Protein AF-A0A2N7QG23-F1 (afdb_monomer_lite)

Foldseek 3Di:
DVVVVVVVVVVLVVCPDPVSLVVQLVVLLVLLLVLLVVVLVVDPCSVVVNVVSLVSRDDPVSNVVSVVSNVDDPCVPVVVVVVVVVVVVVVVVVD

Organism: NCBI:txid1295609

Secondary structure (DSSP, 8-state):
-HHHHHHHHHHHHHT-SHHHHHHHHHHHHHHHHHHHHHHHTT-TTHHHHHHHHHTT--SHHHHHHHHHHHHS-TTHHHHHHHHHHHHHHHHHH--

pLDDT: mean 88.45, std 12.12, range [47.22, 97.75]

Structure (mmCIF, N/CA/C/O backbone):
data_AF-A0A2N7QG23-F1
#
_entry.id   AF-A0A2N7QG23-F1
#
loop_
_atom_site.group_PDB
_atom_site.id
_atom_site.type_symbol
_atom_site.label_atom_id
_atom_site.label_alt_id
_atom_site.label_comp_id
_atom_site.label_asym_id
_atom_site.label_entity_id
_atom_site.label_seq_id
_atom_site.pdbx_PDB_ins_code
_atom_site.Cartn_x
_atom_site.Cartn_y
_atom_site.Cartn_z
_atom_site.occupancy
_atom_site.B_iso_or_equiv
_atom_site.auth_seq_id
_atom_site.auth_comp_id
_atom_site.auth_asym_id
_atom_site.auth_atom_id
_atom_site.pdbx_PDB_model_num
ATOM 1 N N . ILE A 1 1 ? -28.584 -4.855 7.132 1.00 76.38 1 ILE A N 1
ATOM 2 C CA . ILE A 1 1 ? -27.957 -3.956 6.126 1.00 76.38 1 ILE A CA 1
ATOM 3 C C . ILE A 1 1 ? -27.492 -2.626 6.726 1.00 76.38 1 ILE A C 1
ATOM 5 O O . ILE A 1 1 ? -26.297 -2.501 6.919 1.00 76.38 1 ILE A O 1
ATOM 9 N N . LYS A 1 2 ? -28.345 -1.632 7.050 1.00 91.00 2 LYS A N 1
ATOM 10 C CA . LYS A 1 2 ? -27.843 -0.311 7.516 1.00 91.00 2 LYS A CA 1
ATOM 11 C C . LYS A 1 2 ? -26.997 -0.396 8.798 1.00 91.00 2 LYS A C 1
ATOM 13 O O . LYS A 1 2 ? -25.926 0.191 8.856 1.00 91.00 2 LYS A O 1
ATOM 18 N N . GLU A 1 3 ? -27.471 -1.133 9.797 1.00 91.94 3 GLU A N 1
ATOM 19 C CA . GLU A 1 3 ? -26.782 -1.305 11.089 1.00 91.94 3 GLU A CA 1
ATOM 20 C C . GLU A 1 3 ? -25.489 -2.119 10.955 1.00 91.94 3 GLU A C 1
ATOM 22 O O . GLU A 1 3 ? -24.463 -1.767 11.519 1.00 91.94 3 GLU A O 1
ATOM 27 N N . GLU A 1 4 ? -25.520 -3.160 10.129 1.00 93.94 4 GLU A N 1
ATOM 28 C CA . GLU A 1 4 ? -24.376 -4.024 9.827 1.00 93.94 4 GLU A CA 1
ATOM 29 C C . GLU A 1 4 ? -23.241 -3.271 9.118 1.00 93.94 4 GLU A C 1
ATOM 31 O O . GLU A 1 4 ? -22.081 -3.391 9.500 1.00 93.94 4 GLU A O 1
ATOM 36 N N . VAL A 1 5 ? -23.569 -2.427 8.133 1.00 93.44 5 VAL A N 1
ATOM 37 C CA . VAL A 1 5 ? -22.580 -1.582 7.443 1.00 93.44 5 VAL A CA 1
ATOM 38 C C . VAL A 1 5 ? -21.951 -0.570 8.401 1.00 93.44 5 VAL A C 1
ATOM 40 O O . VAL A 1 5 ? -20.751 -0.322 8.321 1.00 93.44 5 VAL A O 1
ATOM 43 N N . LEU A 1 6 ? -22.737 0.005 9.318 1.00 94.94 6 LEU A N 1
ATOM 44 C CA . LEU A 1 6 ? -22.211 0.918 10.335 1.00 94.94 6 LEU A CA 1
ATOM 45 C C . LEU A 1 6 ? -21.261 0.197 11.298 1.00 94.94 6 LEU A C 1
ATOM 47 O O . LEU A 1 6 ? -20.187 0.723 11.576 1.00 94.94 6 LEU A O 1
ATOM 51 N N . ALA A 1 7 ? -21.604 -1.017 11.733 1.00 93.62 7 ALA A N 1
ATOM 52 C CA . ALA A 1 7 ? -20.738 -1.826 12.587 1.00 93.62 7 ALA A CA 1
ATOM 53 C C . ALA A 1 7 ? -19.403 -2.168 11.898 1.00 93.62 7 ALA A C 1
ATOM 55 O O . ALA A 1 7 ? -18.340 -1.959 12.481 1.00 93.62 7 ALA A O 1
ATOM 56 N N . LEU A 1 8 ? -19.443 -2.605 10.633 1.00 93.06 8 LEU A N 1
ATOM 57 C CA . LEU A 1 8 ? -18.240 -2.870 9.830 1.00 93.06 8 LEU A CA 1
ATOM 58 C C . LEU A 1 8 ? -17.393 -1.610 9.624 1.00 93.06 8 LEU A C 1
ATOM 60 O O . LEU A 1 8 ? -16.165 -1.659 9.668 1.00 93.06 8 LEU A O 1
ATOM 64 N N . TRP A 1 9 ? -18.039 -0.463 9.409 1.00 93.44 9 TRP A N 1
ATOM 65 C CA . TRP A 1 9 ? -17.337 0.808 9.282 1.00 93.44 9 TRP A CA 1
ATOM 66 C C . TRP A 1 9 ? -16.628 1.189 10.585 1.00 93.44 9 TRP A C 1
ATOM 68 O O . TRP A 1 9 ? -15.457 1.563 10.553 1.00 93.44 9 TRP A O 1
ATOM 78 N N . GLU A 1 10 ? -17.292 1.063 11.735 1.00 94.62 10 GLU A N 1
ATOM 79 C CA . GLU A 1 10 ? -16.675 1.319 13.040 1.00 94.62 10 GLU A CA 1
ATOM 80 C C . GLU A 1 10 ? -15.508 0.365 13.312 1.00 94.62 10 GLU A C 1
ATOM 82 O O . GLU A 1 10 ? -14.443 0.795 13.762 1.00 94.62 10 GLU A O 1
ATOM 87 N N . GLU A 1 11 ? -15.673 -0.919 13.001 1.00 92.19 11 GLU A N 1
ATOM 88 C CA . GLU A 1 11 ? -14.625 -1.933 13.097 1.00 92.19 11 GLU A CA 1
ATOM 89 C C . GLU A 1 11 ? -13.397 -1.554 12.256 1.00 92.19 11 GLU A C 1
ATOM 91 O O . GLU A 1 11 ? -12.283 -1.468 12.789 1.00 92.19 11 GLU A O 1
ATOM 96 N N . TYR A 1 12 ? -13.614 -1.226 10.977 1.00 93.50 12 TYR A N 1
ATOM 97 C CA . TYR A 1 12 ? -12.565 -0.779 10.064 1.00 93.50 12 TYR A CA 1
ATOM 98 C C . TYR A 1 12 ? -11.850 0.469 10.590 1.00 93.50 12 TYR A C 1
ATOM 100 O O . TYR A 1 12 ? -10.622 0.516 10.636 1.00 93.50 12 TYR A O 1
ATOM 108 N N . ARG A 1 13 ? -12.605 1.477 11.046 1.00 93.19 13 ARG A N 1
ATOM 109 C CA . ARG A 1 13 ? -12.054 2.742 11.564 1.00 93.19 13 ARG A CA 1
ATOM 110 C C . ARG A 1 13 ? -11.231 2.560 12.832 1.00 93.19 13 ARG A C 1
ATOM 112 O O . ARG A 1 13 ? -10.291 3.323 13.050 1.00 93.19 13 ARG A O 1
ATOM 119 N N . ASN A 1 14 ? -11.580 1.579 13.658 1.00 93.25 14 ASN A N 1
ATOM 120 C CA . ASN A 1 14 ? -10.879 1.299 14.902 1.00 93.25 14 ASN A CA 1
ATOM 121 C C . ASN A 1 14 ? -9.549 0.558 14.692 1.00 93.25 14 ASN A C 1
ATOM 123 O O . ASN A 1 14 ? -8.698 0.629 15.579 1.00 93.25 14 ASN A O 1
ATOM 127 N N . LEU A 1 15 ? -9.356 -0.142 13.563 1.00 90.88 15 LEU A N 1
ATOM 128 C CA . LEU A 1 15 ? -8.115 -0.861 13.216 1.00 90.88 15 LEU A CA 1
ATOM 129 C C . LEU A 1 15 ? -7.602 -1.802 14.326 1.00 90.88 15 LEU A C 1
ATOM 131 O O . LEU A 1 15 ? -6.395 -2.008 14.486 1.00 90.88 15 LEU A O 1
ATOM 135 N N . LYS A 1 16 ? -8.507 -2.360 15.139 1.00 90.06 16 LYS A N 1
ATOM 136 C CA . LYS A 1 16 ? -8.133 -3.197 16.292 1.00 90.06 16 LYS A CA 1
ATOM 137 C C . LYS A 1 16 ? -7.930 -4.655 15.907 1.00 90.06 16 LYS A C 1
ATOM 139 O O . LYS A 1 16 ? -6.962 -5.267 16.362 1.00 90.06 16 LYS A O 1
ATOM 144 N N . ASN A 1 17 ? -8.827 -5.196 15.091 1.00 93.06 17 ASN A N 1
ATOM 145 C CA . ASN A 1 17 ? -8.771 -6.582 14.650 1.00 93.06 17 ASN A CA 1
ATOM 146 C C . ASN A 1 17 ? -7.804 -6.771 13.475 1.00 93.06 17 ASN A C 1
ATOM 148 O O . ASN A 1 17 ? -7.237 -5.815 12.937 1.00 93.06 17 ASN A O 1
ATOM 152 N N . LEU A 1 18 ? -7.553 -8.033 13.137 1.00 94.75 18 LEU A N 1
ATOM 153 C CA . LEU A 1 18 ? -6.650 -8.383 12.050 1.00 94.75 18 LEU A CA 1
ATOM 154 C C . LEU A 1 18 ? -7.293 -8.057 10.699 1.00 94.75 18 LEU A C 1
ATOM 156 O O . LEU A 1 18 ? -6.635 -7.505 9.825 1.00 94.75 18 LEU A O 1
ATOM 160 N N . GLU A 1 19 ? -8.584 -8.331 10.564 1.00 94.62 19 GLU A N 1
ATOM 161 C CA . GLU A 1 19 ? -9.377 -8.136 9.358 1.00 94.62 19 GLU A CA 1
ATOM 162 C C . GLU A 1 19 ? -9.380 -6.665 8.924 1.00 94.62 19 GLU A C 1
ATOM 164 O O . GLU A 1 19 ? -9.034 -6.381 7.779 1.00 94.62 19 GLU A O 1
ATOM 169 N N . ALA A 1 20 ? -9.637 -5.709 9.829 1.00 95.19 20 ALA A N 1
ATOM 170 C CA . ALA A 1 20 ? -9.573 -4.285 9.489 1.00 95.19 20 ALA A CA 1
ATOM 171 C C . ALA A 1 20 ? -8.171 -3.848 9.059 1.00 95.19 20 ALA A C 1
ATOM 173 O O . ALA A 1 20 ? -8.039 -3.042 8.141 1.00 95.19 20 ALA A O 1
ATOM 174 N N . LYS A 1 21 ? -7.118 -4.373 9.700 1.00 95.94 21 LYS A N 1
ATOM 175 C CA . LYS A 1 21 ? -5.729 -4.061 9.325 1.00 95.94 21 LYS A CA 1
ATOM 176 C C . LYS A 1 21 ? -5.388 -4.610 7.944 1.00 95.94 21 LYS A C 1
ATOM 178 O O . LYS A 1 21 ? -4.751 -3.911 7.167 1.00 95.94 21 LYS A O 1
ATOM 183 N N . LEU A 1 22 ? -5.835 -5.825 7.633 1.00 96.38 22 LEU A N 1
ATOM 184 C CA . LEU A 1 22 ? -5.634 -6.441 6.322 1.00 96.38 22 LEU A CA 1
ATOM 185 C C . LEU A 1 22 ? -6.380 -5.683 5.222 1.00 96.38 22 LEU A C 1
ATOM 187 O O . LEU A 1 22 ? -5.795 -5.428 4.174 1.00 96.38 22 LEU A O 1
ATOM 191 N N . VAL A 1 23 ? -7.630 -5.278 5.463 1.00 95.94 23 VAL A N 1
ATOM 192 C CA . VAL A 1 23 ? -8.396 -4.458 4.509 1.00 95.94 23 VAL A CA 1
ATOM 193 C C . VAL A 1 23 ? -7.735 -3.092 4.325 1.00 95.94 23 VAL A C 1
ATOM 195 O O . VAL A 1 23 ? -7.566 -2.642 3.197 1.00 95.94 23 VAL A O 1
ATOM 198 N N . HIS A 1 24 ? -7.277 -2.460 5.409 1.00 96.69 24 HIS A N 1
ATOM 199 C CA . HIS A 1 24 ? -6.546 -1.196 5.323 1.00 96.69 24 HIS A CA 1
ATOM 200 C C . HIS A 1 24 ? -5.271 -1.323 4.492 1.00 96.69 24 HIS A C 1
ATOM 202 O O . HIS A 1 24 ? -5.009 -0.500 3.620 1.00 96.69 24 HIS A O 1
ATOM 208 N N . ASP A 1 25 ? -4.481 -2.363 4.745 1.00 97.62 25 ASP A N 1
ATOM 209 C CA . ASP A 1 25 ? -3.271 -2.623 3.979 1.00 97.62 25 ASP A CA 1
ATOM 210 C C . ASP A 1 25 ? -3.585 -2.902 2.508 1.00 97.62 25 ASP A C 1
ATOM 212 O O . ASP A 1 25 ? -2.858 -2.415 1.645 1.00 97.62 25 ASP A O 1
ATOM 216 N N . ALA A 1 26 ? -4.671 -3.622 2.209 1.00 97.44 26 ALA A N 1
ATOM 217 C CA . ALA A 1 26 ? -5.115 -3.875 0.841 1.00 97.44 26 ALA A CA 1
ATOM 218 C C . ALA A 1 26 ? -5.428 -2.571 0.086 1.00 97.44 26 ALA A C 1
ATOM 220 O O . ALA A 1 26 ? -4.941 -2.405 -1.032 1.00 97.44 26 ALA A O 1
ATOM 221 N N . ASP A 1 27 ? -6.129 -1.617 0.712 1.00 96.69 27 ASP A N 1
ATOM 222 C CA . ASP A 1 27 ? -6.396 -0.295 0.120 1.00 96.69 27 ASP A CA 1
ATOM 223 C C . ASP A 1 27 ? -5.092 0.461 -0.197 1.00 96.69 27 ASP A C 1
ATOM 225 O O . ASP A 1 27 ? -4.945 1.104 -1.239 1.00 96.69 27 ASP A O 1
ATOM 229 N N . ILE A 1 28 ? -4.110 0.390 0.709 1.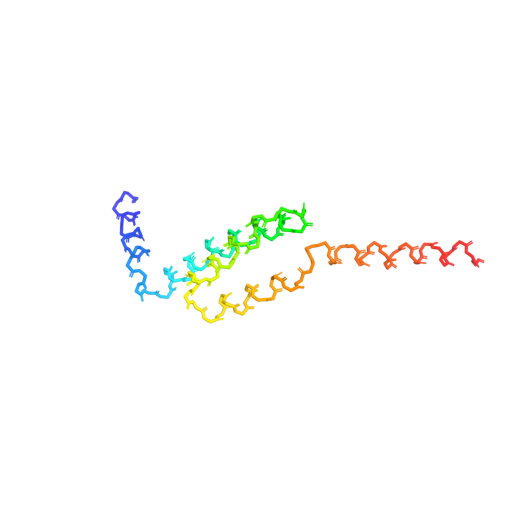00 97.50 28 ILE A N 1
ATOM 230 C CA . ILE A 1 28 ? -2.808 1.036 0.510 1.00 97.50 28 ILE A CA 1
ATOM 231 C C . ILE A 1 28 ? -2.005 0.337 -0.591 1.00 97.50 28 ILE A C 1
ATOM 233 O O . ILE A 1 28 ? -1.340 1.011 -1.380 1.00 97.50 28 ILE A O 1
ATOM 237 N N . ILE A 1 29 ? -2.051 -0.994 -0.658 1.00 97.75 29 ILE A N 1
ATOM 238 C CA . ILE A 1 29 ? -1.390 -1.777 -1.706 1.00 97.75 29 ILE A CA 1
ATOM 239 C C . ILE A 1 29 ? -1.975 -1.429 -3.078 1.00 97.75 29 ILE A C 1
ATOM 241 O O . ILE A 1 29 ? -1.197 -1.200 -4.004 1.00 97.75 29 ILE A O 1
ATOM 245 N N . ASP A 1 30 ? -3.301 -1.333 -3.200 1.00 97.56 30 ASP A N 1
ATOM 246 C CA . ASP A 1 30 ? -3.975 -0.947 -4.447 1.00 97.56 30 ASP A CA 1
ATOM 247 C C . ASP A 1 30 ? -3.503 0.432 -4.936 1.00 97.56 30 ASP A C 1
ATOM 249 O O . ASP A 1 30 ? -3.030 0.579 -6.068 1.00 97.56 30 ASP A O 1
ATOM 253 N N . LEU A 1 31 ? -3.476 1.422 -4.036 1.00 97.19 31 LEU A N 1
ATOM 254 C CA . LEU A 1 31 ? -2.933 2.749 -4.335 1.00 97.19 31 LEU A CA 1
ATOM 255 C C . LEU A 1 31 ? -1.466 2.684 -4.794 1.00 97.19 31 LEU A C 1
ATOM 257 O O . LEU A 1 31 ? -1.067 3.379 -5.730 1.00 97.19 31 LEU A O 1
ATOM 261 N N . ILE A 1 32 ? -0.636 1.869 -4.140 1.00 96.75 32 ILE A N 1
ATOM 262 C CA . ILE A 1 32 ? 0.781 1.737 -4.500 1.00 96.75 32 ILE A CA 1
ATOM 263 C C . ILE A 1 32 ? 0.950 1.115 -5.888 1.00 96.75 32 ILE A C 1
ATOM 265 O O . ILE A 1 32 ? 1.846 1.541 -6.615 1.00 96.75 32 ILE A O 1
ATOM 269 N N . ILE A 1 33 ? 0.112 0.151 -6.276 1.00 95.12 33 ILE A N 1
ATOM 270 C CA . ILE A 1 33 ? 0.152 -0.457 -7.613 1.00 95.12 33 ILE A CA 1
ATOM 271 C C . ILE A 1 33 ? -0.153 0.598 -8.682 1.00 95.12 33 ILE A C 1
ATOM 273 O O . ILE A 1 33 ? 0.626 0.742 -9.626 1.00 95.12 33 ILE A O 1
ATOM 277 N N . GLN A 1 34 ? -1.205 1.396 -8.490 1.00 94.94 34 GLN A N 1
ATOM 278 C CA . GLN A 1 34 ? -1.559 2.492 -9.402 1.00 94.94 34 GLN A CA 1
ATOM 279 C C . GLN A 1 34 ? -0.427 3.524 -9.513 1.00 94.94 34 GLN A C 1
ATOM 281 O O . GLN A 1 34 ? -0.056 3.961 -10.603 1.00 94.94 34 GLN A O 1
ATOM 286 N N . LEU A 1 35 ? 0.185 3.896 -8.385 1.00 95.69 35 LEU A N 1
ATOM 287 C CA . LEU A 1 35 ? 1.326 4.811 -8.386 1.00 95.69 35 LEU A CA 1
ATOM 288 C C . LEU A 1 35 ? 2.562 4.194 -9.043 1.00 95.69 35 LEU A C 1
ATOM 290 O O . LEU A 1 35 ? 3.336 4.915 -9.670 1.00 95.69 35 LEU A O 1
ATOM 294 N N . LYS A 1 36 ? 2.772 2.883 -8.909 1.00 94.00 36 LYS A N 1
ATOM 295 C CA . LYS A 1 36 ? 3.890 2.204 -9.557 1.00 94.00 36 LYS A CA 1
ATOM 296 C C . LYS A 1 36 ? 3.755 2.270 -11.073 1.00 94.00 36 LYS A C 1
ATOM 298 O O . LYS A 1 36 ? 4.730 2.609 -11.728 1.00 94.00 36 LYS A O 1
ATOM 303 N N . GLU A 1 37 ? 2.566 2.032 -11.611 1.00 92.31 37 GLU A N 1
ATOM 304 C CA . GLU A 1 37 ? 2.305 2.197 -13.044 1.00 92.31 37 GLU A CA 1
ATOM 305 C C . GLU A 1 37 ? 2.646 3.622 -13.503 1.00 92.31 37 GLU A C 1
ATOM 307 O O . GLU A 1 37 ? 3.397 3.812 -14.455 1.00 92.31 37 GLU A O 1
ATOM 312 N N . GLN A 1 38 ? 2.199 4.640 -12.762 1.00 94.06 38 GLN A N 1
ATOM 313 C CA . GLN A 1 38 ? 2.541 6.035 -13.058 1.00 94.06 38 GLN A CA 1
ATOM 314 C C . GLN A 1 38 ? 4.050 6.303 -12.975 1.00 94.06 38 GLN A C 1
ATOM 316 O O . GLN A 1 38 ? 4.593 7.041 -13.797 1.00 94.06 38 GLN A O 1
ATOM 321 N N . LYS A 1 39 ? 4.744 5.710 -11.997 1.00 92.50 39 LYS A N 1
ATOM 322 C CA . LYS A 1 39 ? 6.204 5.802 -11.869 1.00 92.50 39 LYS A CA 1
ATOM 323 C C . LYS A 1 39 ? 6.901 5.161 -13.069 1.00 92.50 39 LYS A C 1
ATOM 325 O O . LYS A 1 39 ? 7.842 5.751 -13.597 1.00 92.50 39 LYS A O 1
ATOM 330 N N . ASP A 1 40 ? 6.443 3.987 -13.489 1.00 88.81 40 ASP A N 1
ATOM 331 C CA . ASP A 1 40 ? 6.982 3.257 -14.637 1.00 88.81 40 ASP A CA 1
ATOM 332 C C . ASP A 1 40 ? 6.737 4.040 -15.948 1.00 88.81 40 ASP A C 1
ATOM 334 O O . ASP A 1 40 ? 7.575 4.009 -16.843 1.00 88.81 40 ASP A O 1
ATOM 338 N N . LEU A 1 41 ? 5.666 4.842 -16.017 1.00 89.81 41 LEU A N 1
ATOM 339 C CA . LEU A 1 41 ? 5.392 5.833 -17.074 1.00 89.81 41 LEU A CA 1
ATOM 340 C C . LEU A 1 41 ? 6.141 7.175 -16.889 1.00 89.81 41 LEU A C 1
ATOM 342 O O . LEU A 1 41 ? 5.778 8.185 -17.494 1.00 89.81 41 LEU A O 1
ATOM 346 N N . ASN A 1 42 ? 7.181 7.210 -16.050 1.00 91.69 42 ASN A N 1
ATOM 347 C CA . ASN A 1 42 ? 8.032 8.371 -15.768 1.00 91.69 42 ASN A CA 1
ATOM 348 C C . ASN A 1 42 ? 7.337 9.577 -15.102 1.00 91.69 42 ASN A C 1
ATOM 350 O O . ASN A 1 42 ? 7.831 10.703 -15.199 1.00 91.69 42 ASN A O 1
ATOM 354 N N . ASN A 1 43 ? 6.245 9.378 -14.357 1.00 93.94 43 ASN A N 1
ATOM 355 C CA . ASN A 1 43 ? 5.665 10.442 -13.535 1.00 93.94 43 ASN A CA 1
ATOM 356 C C . ASN A 1 43 ? 6.582 10.769 -12.328 1.00 93.94 43 ASN A C 1
ATOM 358 O O . ASN A 1 43 ? 6.721 9.943 -11.419 1.00 93.94 43 ASN A O 1
ATOM 362 N N . PRO A 1 44 ? 7.159 11.985 -12.236 1.00 90.38 44 PRO A N 1
ATOM 363 C CA . PRO A 1 44 ? 8.137 12.329 -11.198 1.00 90.38 44 PRO A CA 1
ATOM 364 C C . PRO A 1 44 ? 7.532 12.450 -9.791 1.00 90.38 44 PRO A C 1
ATOM 366 O O . PRO A 1 44 ? 8.255 12.420 -8.794 1.00 90.38 44 PRO A O 1
ATOM 369 N N . TYR A 1 45 ? 6.211 12.609 -9.677 1.00 93.06 45 TYR A N 1
ATOM 370 C CA . TYR A 1 45 ? 5.540 12.721 -8.382 1.00 93.06 45 TYR A CA 1
ATOM 371 C C . TYR A 1 45 ? 5.204 11.359 -7.782 1.00 93.06 45 TYR A C 1
ATOM 373 O O . TYR A 1 45 ? 5.108 11.250 -6.558 1.00 93.06 45 TYR A O 1
ATOM 381 N N . ALA A 1 46 ? 5.052 10.326 -8.613 1.00 94.31 46 ALA A N 1
ATOM 382 C CA . ALA A 1 46 ? 4.601 9.008 -8.182 1.00 94.31 46 ALA A CA 1
ATOM 383 C C . ALA A 1 46 ? 5.506 8.406 -7.097 1.00 94.31 46 ALA A C 1
ATOM 385 O O . ALA A 1 46 ? 5.016 7.901 -6.091 1.00 94.31 46 ALA A O 1
ATOM 386 N N . GLU A 1 47 ? 6.825 8.552 -7.232 1.00 93.56 47 GLU A N 1
ATOM 387 C CA . GLU A 1 47 ? 7.785 8.059 -6.241 1.00 93.56 47 GLU A CA 1
ATOM 388 C C . GLU A 1 47 ? 7.609 8.706 -4.861 1.00 93.56 47 GLU A C 1
ATOM 390 O O . GLU A 1 47 ? 7.621 8.014 -3.843 1.00 93.56 47 GLU A O 1
ATOM 395 N N . LYS A 1 48 ? 7.353 10.020 -4.812 1.00 95.19 48 LYS A N 1
ATOM 396 C CA . LYS A 1 48 ? 7.088 10.717 -3.545 1.00 95.19 48 LYS A CA 1
ATOM 397 C C . LYS A 1 48 ? 5.833 10.161 -2.879 1.00 95.19 48 LYS A C 1
ATOM 399 O O . LYS A 1 48 ? 5.849 9.880 -1.683 1.00 95.19 48 LYS A O 1
ATOM 404 N N . TRP A 1 49 ? 4.765 9.971 -3.651 1.00 96.25 49 TRP A N 1
ATOM 405 C CA . TRP A 1 49 ? 3.507 9.419 -3.147 1.00 96.25 49 TRP A CA 1
ATOM 406 C C . TRP A 1 49 ? 3.653 7.973 -2.662 1.00 96.25 49 TRP A C 1
ATOM 408 O O . TRP A 1 49 ? 3.115 7.645 -1.605 1.00 96.25 49 TRP A O 1
ATOM 418 N N . ILE A 1 50 ? 4.439 7.141 -3.353 1.00 95.94 50 ILE A N 1
ATOM 419 C CA . ILE A 1 50 ? 4.753 5.769 -2.923 1.00 95.94 50 ILE A CA 1
ATOM 420 C C . ILE A 1 50 ? 5.440 5.777 -1.552 1.00 95.94 50 ILE A C 1
ATOM 422 O O . ILE A 1 50 ? 5.049 5.017 -0.664 1.00 95.94 50 ILE A O 1
ATOM 426 N N . GLU A 1 51 ? 6.418 6.660 -1.331 1.00 95.75 51 GLU A N 1
ATOM 427 C CA . 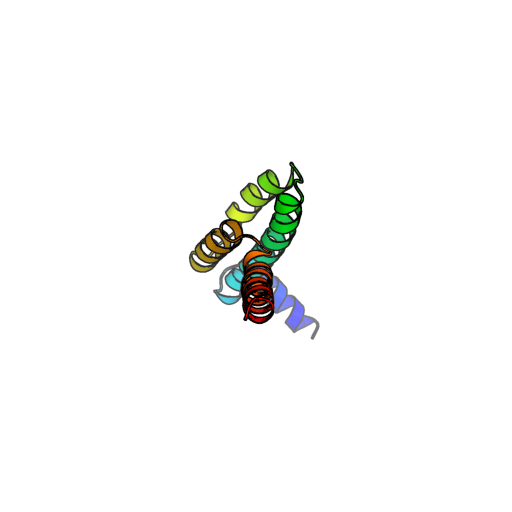GLU A 1 51 ? 7.105 6.759 -0.036 1.00 95.75 51 GLU A CA 1
ATOM 428 C C . GLU A 1 51 ? 6.184 7.218 1.105 1.00 95.75 51 GLU A C 1
ATOM 430 O O . GLU A 1 51 ? 6.366 6.796 2.251 1.00 95.75 51 GLU A O 1
ATOM 435 N N . TYR A 1 52 ? 5.164 8.031 0.821 1.00 96.06 52 TYR A N 1
ATOM 436 C CA . TYR A 1 52 ? 4.132 8.361 1.808 1.00 96.06 52 TYR A CA 1
ATOM 437 C C . TYR A 1 52 ? 3.166 7.197 2.055 1.00 96.06 52 TYR A C 1
ATOM 439 O O . TYR A 1 52 ? 2.851 6.911 3.211 1.00 96.06 52 TYR A O 1
ATOM 447 N N . ALA A 1 53 ? 2.723 6.507 1.003 1.00 96.12 53 ALA A N 1
ATOM 448 C CA . ALA A 1 53 ? 1.788 5.388 1.104 1.00 96.12 53 ALA A CA 1
ATOM 449 C C . ALA A 1 53 ? 2.381 4.218 1.907 1.00 96.12 53 ALA A C 1
ATOM 451 O O . ALA A 1 53 ? 1.731 3.708 2.816 1.00 96.12 53 ALA A O 1
ATOM 452 N N . LYS A 1 54 ? 3.655 3.872 1.677 1.00 96.44 54 LYS A N 1
ATOM 453 C CA . LYS A 1 54 ? 4.363 2.798 2.402 1.00 96.44 54 LYS A CA 1
ATOM 454 C C . LYS A 1 54 ? 4.341 2.957 3.923 1.00 96.44 54 LYS A C 1
ATOM 456 O O . LYS A 1 54 ? 4.314 1.958 4.635 1.00 96.44 54 LYS A O 1
ATOM 461 N N . LYS A 1 55 ? 4.347 4.193 4.434 1.00 96.31 55 LYS A N 1
ATOM 462 C CA . LYS A 1 55 ? 4.327 4.477 5.882 1.00 96.31 55 LYS A CA 1
ATOM 463 C C . LYS A 1 55 ? 2.998 4.118 6.546 1.00 96.31 55 LYS A C 1
ATOM 465 O O . LYS A 1 55 ? 2.949 4.025 7.766 1.00 96.31 55 LYS A O 1
ATOM 470 N N . ARG A 1 56 ? 1.933 3.964 5.755 1.00 95.38 56 ARG A N 1
ATOM 471 C CA . ARG A 1 56 ? 0.578 3.653 6.225 1.00 95.38 56 ARG A CA 1
ATOM 472 C C . ARG A 1 56 ? 0.317 2.150 6.322 1.00 95.38 56 ARG A C 1
ATOM 474 O O . ARG A 1 56 ? -0.681 1.771 6.913 1.00 95.38 56 ARG A O 1
ATOM 481 N N . LEU A 1 57 ? 1.215 1.322 5.782 1.00 96.38 57 LEU A N 1
ATOM 482 C CA . LEU A 1 57 ? 1.137 -0.131 5.910 1.00 96.38 57 LEU A CA 1
ATOM 483 C C . LEU A 1 57 ? 1.337 -0.548 7.368 1.00 96.38 57 LEU A C 1
ATOM 485 O O . LEU A 1 57 ? 2.304 -0.141 8.022 1.00 96.38 57 LEU A O 1
ATOM 489 N N . ILE A 1 58 ? 0.448 -1.403 7.847 1.00 95.69 58 ILE A N 1
ATOM 490 C CA . ILE A 1 58 ? 0.382 -1.855 9.229 1.00 95.69 58 ILE A CA 1
ATOM 491 C C . ILE A 1 58 ? 1.141 -3.172 9.376 1.00 95.69 58 ILE A C 1
ATOM 493 O O . ILE A 1 58 ? 2.077 -3.254 10.175 1.00 95.69 58 ILE A O 1
ATOM 497 N N . THR A 1 59 ? 0.760 -4.192 8.605 1.00 96.38 59 THR A N 1
ATOM 498 C CA . THR A 1 59 ? 1.293 -5.554 8.736 1.00 96.38 59 THR A CA 1
ATOM 499 C C . THR A 1 59 ? 2.666 -5.713 8.084 1.00 96.38 59 THR A C 1
ATOM 501 O O . THR A 1 59 ? 3.038 -5.012 7.136 1.00 96.38 59 THR A O 1
ATOM 504 N N . GLU A 1 60 ? 3.451 -6.661 8.593 1.00 96.31 60 GLU A N 1
ATOM 505 C CA . GLU A 1 60 ? 4.768 -6.973 8.030 1.00 96.31 60 GLU A CA 1
ATOM 506 C C . GLU A 1 60 ? 4.646 -7.707 6.690 1.00 96.31 60 GLU A C 1
ATOM 508 O O . GLU A 1 60 ? 5.473 -7.533 5.792 1.00 96.31 60 GLU A O 1
ATOM 513 N N . GLU A 1 61 ? 3.588 -8.495 6.528 1.00 96.19 61 GLU A N 1
ATOM 514 C CA . GLU A 1 61 ? 3.223 -9.195 5.303 1.00 96.19 61 GLU A CA 1
ATOM 515 C C . GLU A 1 61 ? 2.968 -8.196 4.171 1.00 96.19 61 GLU A C 1
ATOM 517 O O . GLU A 1 61 ? 3.565 -8.321 3.098 1.00 96.19 61 GLU A O 1
ATOM 522 N N . ALA A 1 62 ? 2.175 -7.151 4.429 1.00 96.81 62 ALA A N 1
ATOM 523 C CA . ALA A 1 62 ? 1.894 -6.111 3.447 1.00 96.81 62 ALA A CA 1
ATOM 524 C C . ALA A 1 62 ? 3.158 -5.332 3.052 1.00 96.81 62 ALA A C 1
ATOM 526 O O . ALA A 1 62 ? 3.399 -5.092 1.867 1.00 96.81 62 ALA A O 1
ATOM 527 N N . LYS A 1 63 ? 4.036 -5.006 4.011 1.00 96.88 63 LYS A N 1
ATOM 528 C CA . LYS A 1 63 ? 5.329 -4.352 3.724 1.00 96.88 63 LYS A CA 1
ATOM 529 C C . LYS A 1 63 ? 6.232 -5.219 2.845 1.00 96.88 63 LYS A C 1
ATOM 531 O O . LYS A 1 63 ? 6.850 -4.707 1.907 1.00 96.88 63 LYS A O 1
ATOM 536 N N . LYS A 1 64 ? 6.311 -6.526 3.122 1.00 97.31 64 LYS A N 1
ATOM 537 C CA . LYS A 1 64 ? 7.067 -7.484 2.297 1.00 97.31 64 LYS A CA 1
ATOM 538 C C . LYS A 1 64 ? 6.492 -7.569 0.884 1.00 97.31 64 LYS A C 1
ATOM 540 O O . LYS A 1 64 ? 7.263 -7.524 -0.075 1.00 97.31 64 LYS A O 1
ATOM 545 N N . LEU A 1 65 ? 5.167 -7.635 0.760 1.00 96.25 65 LEU A N 1
ATOM 546 C CA . LEU A 1 65 ? 4.476 -7.681 -0.525 1.00 96.25 65 LEU A CA 1
ATOM 547 C C . LEU A 1 65 ? 4.742 -6.417 -1.349 1.00 96.25 65 LEU A C 1
ATOM 549 O O . LEU A 1 65 ? 5.197 -6.512 -2.485 1.00 96.25 65 LEU A O 1
ATOM 553 N N . VAL A 1 66 ? 4.571 -5.234 -0.759 1.00 96.50 66 VAL A N 1
ATOM 554 C CA . VAL A 1 66 ? 4.854 -3.954 -1.426 1.00 96.50 66 VAL A CA 1
ATOM 555 C C . VAL A 1 66 ? 6.313 -3.848 -1.859 1.00 96.50 66 VAL A C 1
ATOM 557 O O . VAL A 1 66 ? 6.599 -3.393 -2.965 1.00 96.50 66 VAL A O 1
ATOM 560 N N . LYS A 1 67 ? 7.258 -4.310 -1.032 1.00 95.75 67 LYS A N 1
ATOM 561 C CA . LYS A 1 67 ? 8.677 -4.348 -1.407 1.00 95.75 67 LYS A CA 1
ATOM 562 C C . LYS A 1 67 ? 8.920 -5.221 -2.643 1.00 95.75 67 LYS A C 1
ATOM 564 O O . LYS A 1 67 ? 9.743 -4.853 -3.479 1.00 95.75 67 LYS A O 1
ATOM 569 N N . ALA A 1 68 ? 8.227 -6.354 -2.758 1.00 94.38 68 ALA A N 1
ATOM 570 C CA . ALA A 1 68 ? 8.304 -7.210 -3.938 1.00 94.38 68 ALA A CA 1
ATOM 571 C C . ALA A 1 68 ? 7.665 -6.536 -5.162 1.00 94.38 68 ALA A C 1
ATOM 573 O O . ALA A 1 68 ? 8.310 -6.456 -6.204 1.00 94.38 68 ALA A O 1
ATOM 574 N N . ILE A 1 69 ? 6.461 -5.970 -5.014 1.00 92.88 69 ILE A N 1
ATOM 575 C CA . ILE A 1 69 ? 5.744 -5.246 -6.076 1.00 92.88 69 ILE A CA 1
ATOM 576 C C . ILE A 1 69 ? 6.613 -4.131 -6.662 1.00 92.88 69 ILE A C 1
ATOM 578 O O . ILE A 1 69 ? 6.765 -4.044 -7.874 1.00 92.88 69 ILE A O 1
ATOM 582 N N . LEU A 1 70 ? 7.234 -3.304 -5.817 1.00 92.50 70 LEU A N 1
ATOM 583 C CA . LEU A 1 70 ? 8.048 -2.172 -6.271 1.00 92.50 70 LEU A CA 1
ATOM 584 C C . LEU A 1 70 ? 9.359 -2.587 -6.952 1.00 92.50 70 LEU A C 1
ATOM 586 O O . LEU A 1 70 ? 9.907 -1.800 -7.720 1.00 92.50 70 LEU A O 1
ATOM 590 N N . LYS A 1 71 ? 9.872 -3.791 -6.671 1.00 91.38 71 LYS A N 1
ATOM 591 C CA . LYS A 1 71 ? 11.085 -4.327 -7.305 1.00 91.38 71 LYS A CA 1
ATOM 592 C C . LYS A 1 71 ? 10.792 -4.967 -8.664 1.00 91.38 71 LYS A C 1
ATOM 594 O O . LYS A 1 71 ? 11.666 -4.974 -9.525 1.00 91.38 71 LYS A O 1
ATOM 599 N N . THR A 1 72 ? 9.602 -5.529 -8.837 1.00 87.12 72 THR A N 1
ATOM 600 C CA . THR A 1 72 ? 9.206 -6.222 -10.064 1.00 87.12 72 THR A CA 1
ATOM 601 C C . THR A 1 72 ? 8.783 -5.217 -11.130 1.00 87.12 72 THR A C 1
ATOM 603 O O . THR A 1 72 ? 7.975 -4.330 -10.876 1.00 87.12 72 THR A O 1
ATOM 606 N N . GLU A 1 73 ? 9.307 -5.342 -12.344 1.00 80.44 73 GLU A N 1
ATOM 607 C CA . GLU A 1 73 ? 8.802 -4.565 -13.476 1.00 80.44 73 GLU A CA 1
ATOM 608 C C . GLU A 1 73 ? 7.426 -5.098 -13.905 1.00 80.44 73 GLU A C 1
ATOM 610 O O . GLU A 1 73 ? 7.254 -6.306 -14.085 1.00 80.44 73 GLU A O 1
ATOM 615 N N . TRP A 1 74 ? 6.442 -4.208 -14.068 1.00 73.31 74 TRP A N 1
ATOM 616 C CA . TRP A 1 74 ? 5.035 -4.577 -14.266 1.00 73.31 74 TRP A CA 1
ATOM 617 C C . TRP A 1 74 ? 4.783 -5.406 -15.537 1.00 73.31 74 TRP A C 1
ATOM 619 O O . TRP A 1 74 ? 3.895 -6.257 -15.551 1.00 73.31 74 TRP A O 1
ATOM 629 N N . CYS A 1 75 ? 5.580 -5.203 -16.589 1.00 75.06 75 CYS A N 1
ATOM 630 C CA . CYS A 1 75 ? 5.439 -5.896 -17.869 1.00 75.06 75 CYS A CA 1
ATOM 631 C C . CYS A 1 75 ? 6.329 -7.141 -18.013 1.00 75.06 75 CYS A C 1
ATOM 633 O O . CYS A 1 75 ? 6.170 -7.887 -18.980 1.00 75.06 75 CYS A O 1
ATOM 635 N N . SER A 1 76 ? 7.219 -7.407 -17.05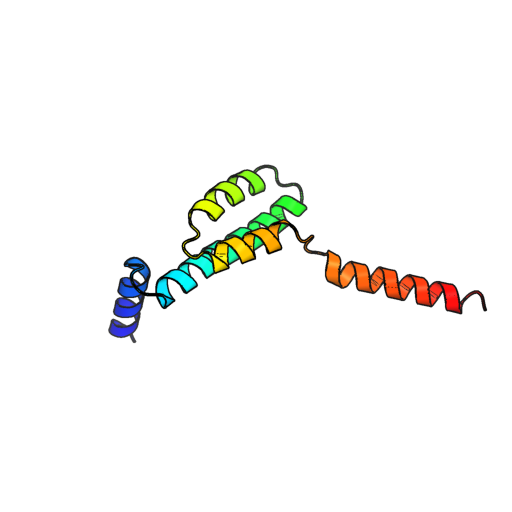1 1.00 79.62 76 SER A N 1
ATOM 636 C CA . SER A 1 76 ? 8.259 -8.438 -17.183 1.00 79.62 76 SER A CA 1
ATOM 637 C C . SER A 1 76 ? 7.703 -9.826 -17.521 1.00 79.62 76 SER A C 1
ATOM 639 O O . SER A 1 76 ? 8.165 -10.462 -18.464 1.00 79.62 76 SER A O 1
ATOM 641 N N . TRP A 1 77 ? 6.654 -10.276 -16.826 1.00 79.19 77 TRP A N 1
ATOM 642 C CA . TRP A 1 77 ? 6.125 -11.637 -16.981 1.00 79.19 77 TRP A CA 1
ATOM 643 C C . TRP A 1 77 ? 5.625 -11.964 -18.399 1.00 79.19 77 TRP A C 1
ATOM 645 O O . TRP A 1 77 ? 5.955 -13.020 -18.943 1.00 79.19 77 TRP A O 1
ATOM 655 N N . TRP A 1 78 ? 4.832 -11.081 -19.014 1.00 79.06 78 TRP A N 1
ATOM 656 C CA . TRP A 1 78 ? 4.285 -11.340 -20.349 1.00 79.06 78 TRP A CA 1
ATOM 657 C C . TRP A 1 78 ? 5.278 -10.958 -21.452 1.00 79.06 78 TRP A C 1
ATOM 659 O O . TRP A 1 78 ? 5.327 -11.625 -22.484 1.00 79.06 78 TRP A O 1
ATOM 669 N N . LEU A 1 79 ? 6.123 -9.948 -21.227 1.00 81.50 79 LEU A N 1
ATOM 670 C CA . LEU A 1 79 ? 7.164 -9.557 -22.175 1.00 81.50 79 LEU A CA 1
ATOM 671 C C . LEU A 1 79 ? 8.214 -10.667 -22.339 1.00 81.50 79 LEU A C 1
ATOM 673 O O . LEU A 1 79 ? 8.589 -11.012 -23.459 1.00 81.50 79 LEU A O 1
ATOM 677 N N . GLU A 1 80 ? 8.608 -11.316 -21.239 1.00 83.19 80 GLU A N 1
ATOM 678 C CA . GLU A 1 80 ? 9.450 -12.514 -21.278 1.00 83.19 80 GLU A CA 1
ATOM 679 C C . GLU A 1 80 ? 8.833 -13.644 -22.112 1.00 83.19 80 GLU A C 1
ATOM 681 O O . GLU A 1 80 ? 9.553 -14.362 -22.807 1.00 83.19 80 GLU A O 1
ATOM 686 N N . TYR A 1 81 ? 7.510 -13.826 -22.045 1.00 83.69 81 TYR A N 1
ATOM 687 C CA . TYR A 1 81 ? 6.813 -14.815 -22.867 1.00 83.69 81 TYR A CA 1
ATOM 688 C C . TYR A 1 81 ? 6.913 -14.474 -24.358 1.00 83.69 81 TYR A C 1
ATOM 690 O O . TYR A 1 81 ? 7.183 -15.369 -25.162 1.00 83.69 81 TYR A O 1
ATOM 698 N N . PHE A 1 82 ? 6.748 -13.201 -24.733 1.00 81.69 82 PHE A N 1
ATOM 699 C CA . PHE A 1 82 ? 6.919 -12.776 -26.124 1.00 81.69 82 PHE A CA 1
ATOM 700 C C . PHE A 1 82 ? 8.344 -13.019 -26.618 1.00 81.69 82 PHE A C 1
ATOM 702 O O . PHE A 1 82 ? 8.500 -13.699 -27.629 1.00 81.69 82 PHE A O 1
ATOM 709 N N . PHE A 1 83 ? 9.374 -12.584 -25.883 1.00 81.62 83 PHE A N 1
ATOM 710 C CA . PHE A 1 83 ? 10.766 -12.813 -26.290 1.00 81.62 83 PHE A CA 1
ATOM 711 C C . PHE A 1 83 ? 11.090 -14.305 -26.456 1.00 81.62 83 PHE A C 1
ATOM 713 O O . PHE A 1 83 ? 11.623 -14.714 -27.487 1.00 81.62 83 PHE A O 1
ATOM 720 N N . LYS A 1 84 ? 10.672 -15.150 -25.504 1.00 78.50 84 LYS A N 1
ATOM 721 C CA . LYS A 1 84 ? 10.893 -16.608 -25.563 1.00 78.50 84 LYS A CA 1
ATOM 722 C C . LYS A 1 84 ? 10.215 -17.280 -26.763 1.00 78.50 84 LYS A C 1
ATOM 724 O O . LYS A 1 84 ? 10.688 -18.318 -27.228 1.00 78.50 84 LYS A O 1
ATOM 729 N N . ASN A 1 85 ? 9.088 -16.753 -27.239 1.00 77.06 85 ASN A N 1
ATOM 730 C CA . ASN A 1 85 ? 8.362 -17.330 -28.373 1.00 77.06 85 ASN A CA 1
ATOM 731 C C . ASN A 1 85 ? 8.821 -16.778 -29.723 1.00 77.06 85 ASN A C 1
ATOM 733 O O . ASN A 1 85 ? 8.803 -17.522 -30.705 1.00 77.06 85 ASN A O 1
ATOM 737 N N . ASP A 1 86 ? 9.277 -15.529 -29.769 1.00 74.62 86 ASP A N 1
ATOM 738 C CA . ASP A 1 86 ? 9.819 -14.917 -30.983 1.00 74.62 86 ASP A CA 1
ATOM 739 C C . ASP A 1 86 ? 11.163 -15.564 -31.380 1.00 74.62 86 ASP A C 1
ATOM 741 O O . ASP A 1 86 ? 11.391 -15.912 -32.543 1.00 74.62 86 ASP A O 1
ATOM 745 N N . GLU A 1 87 ? 12.006 -15.890 -30.391 1.00 65.12 87 GLU A N 1
ATOM 746 C CA . GLU A 1 87 ? 13.241 -16.665 -30.591 1.00 65.12 87 GLU A CA 1
ATOM 747 C C . GLU A 1 87 ? 12.970 -18.064 -31.176 1.00 65.12 87 GLU A C 1
ATOM 749 O O . GLU A 1 87 ? 13.640 -18.497 -32.119 1.00 65.12 87 GLU A O 1
ATOM 754 N N . LYS A 1 88 ? 11.937 -18.761 -30.682 1.00 61.72 88 LYS A N 1
ATOM 755 C CA . LYS A 1 88 ? 11.521 -20.076 -31.209 1.00 61.72 88 LYS A CA 1
ATOM 756 C C . LYS A 1 88 ? 10.981 -19.994 -32.638 1.00 61.72 88 LYS A C 1
ATOM 758 O O . LYS A 1 88 ? 11.152 -20.939 -33.411 1.00 61.72 88 LYS A O 1
ATOM 763 N N . GLY A 1 89 ? 10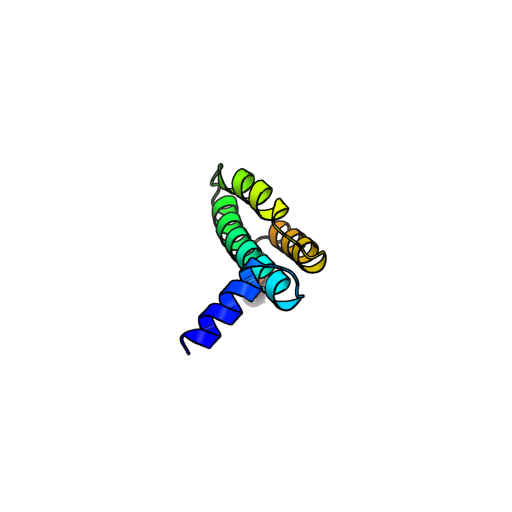.327 -18.889 -32.993 1.00 60.28 89 GLY A N 1
ATOM 764 C CA . GLY A 1 89 ? 9.852 -18.621 -34.351 1.00 60.28 89 GLY A CA 1
ATOM 765 C C . GLY A 1 89 ? 10.997 -18.394 -35.340 1.00 60.28 89 GLY A C 1
ATOM 766 O O . GLY A 1 89 ? 10.956 -18.923 -36.452 1.00 60.28 89 GLY A O 1
ATOM 767 N N . SER A 1 90 ? 12.045 -17.678 -34.922 1.00 57.53 90 SER A N 1
ATOM 768 C CA . SER A 1 90 ? 13.242 -17.441 -35.743 1.00 57.53 90 SER A CA 1
ATOM 769 C C . SER A 1 90 ? 14.094 -18.699 -35.944 1.00 57.53 90 SER A C 1
ATOM 771 O O . SER A 1 90 ? 14.574 -18.935 -37.050 1.00 57.53 90 SER A O 1
ATOM 773 N N . GLN A 1 91 ? 14.226 -19.562 -34.930 1.00 55.81 91 GLN A 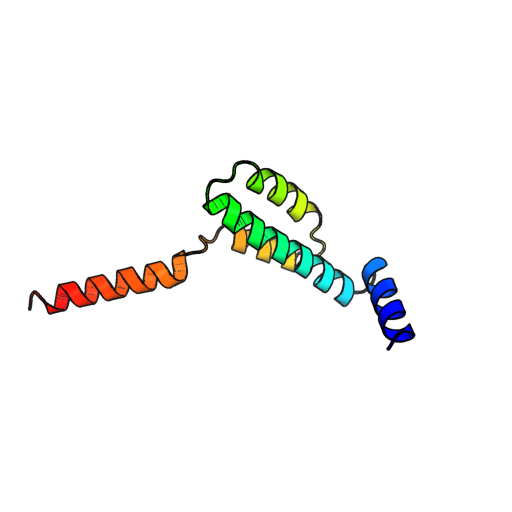N 1
ATOM 774 C CA . GLN A 1 91 ? 14.964 -20.829 -35.062 1.00 55.81 91 GLN A CA 1
ATOM 775 C C . GLN A 1 91 ? 14.302 -21.813 -36.043 1.00 55.81 91 GLN A C 1
ATOM 777 O O . GLN A 1 91 ? 15.002 -22.530 -36.750 1.00 55.81 91 GLN A O 1
ATOM 782 N N . ARG A 1 92 ? 12.965 -21.814 -36.149 1.00 54.75 92 ARG A N 1
ATOM 783 C CA . ARG A 1 92 ? 12.216 -22.661 -37.099 1.00 54.75 92 ARG A CA 1
ATOM 784 C C . ARG A 1 92 ? 12.286 -22.201 -38.557 1.00 54.75 92 ARG A C 1
ATOM 786 O O . ARG A 1 92 ? 11.980 -22.996 -39.433 1.00 54.75 92 ARG A O 1
ATOM 793 N N . LYS A 1 93 ? 12.636 -20.938 -38.821 1.00 53.41 93 LYS A N 1
ATOM 794 C CA . LYS A 1 93 ? 12.794 -20.405 -40.189 1.00 53.41 93 LYS A CA 1
ATOM 795 C C . LYS A 1 93 ? 14.195 -20.632 -40.771 1.00 53.41 93 LYS A C 1
ATOM 797 O O . LYS A 1 93 ? 14.371 -20.452 -41.969 1.00 53.41 93 LYS A O 1
ATOM 802 N N . ASN A 1 94 ? 15.157 -21.024 -39.933 1.00 51.53 94 ASN A N 1
ATOM 803 C CA . ASN A 1 94 ? 16.560 -21.240 -40.301 1.00 51.53 94 ASN A CA 1
ATOM 804 C C . ASN A 1 94 ? 16.971 -22.734 -40.294 1.00 51.53 94 ASN A C 1
ATOM 806 O O . ASN A 1 94 ? 18.164 -23.033 -40.275 1.00 51.53 94 ASN A O 1
ATOM 810 N N . SER A 1 95 ? 16.011 -23.668 -40.279 1.00 47.22 95 SER A N 1
ATOM 811 C CA . SER A 1 95 ? 16.191 -25.114 -40.525 1.00 47.22 95 SER A CA 1
ATOM 812 C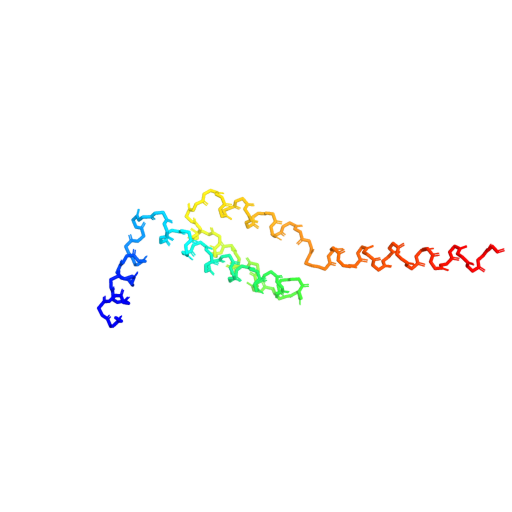 C . SER A 1 95 ? 15.364 -25.532 -41.729 1.00 47.22 95 SER A C 1
ATOM 814 O O . SER A 1 95 ? 15.823 -26.441 -42.448 1.00 47.22 95 SER A O 1
#

InterPro domains:
  IPR006674 HD domain [PF13023] (2-60)

Radius of gyration: 20.09 Å; chains: 1; bounding box: 44×38×57 Å

Sequence (95 aa):
IKEEVLALWEEYRNLKNLEAKLVHDADIIDLIIQLKEQKDLNNPYAEKWIEYAKKRLITEEAKKLVKAILKTEWCSWWLEYFFKNDEKGSQRKNS